Protein AF-A0A1A0M098-F1 (afdb_monomer_lite)

pLDDT: mean 94.6, std 3.66, range [74.06, 98.38]

Secondary structure (DSSP, 8-state):
-B-TTSPBPTT----THHHH-S-S-HHHHHHHHHHHHHHHHHHHHTT-SPPPSS-HHHHHHHHHT-

Sequence (66 aa):
MIAEDGRPITGDYVAKWIKRGANGTIGTNKHCAHETVANIMEDFISGRLRRPDGDRRSLQQLLAVR

Foldseek 3Di:
DADPVRDDDQPDFDFDCVVVNPDDDPVRRVVRVVVRVVVVVVCVVVVVDDDDPDDPVVVVVVVVVD

Structure (mmCIF, N/CA/C/O backbone):
data_AF-A0A1A0M098-F1
#
_entry.id   AF-A0A1A0M098-F1
#
loop_
_atom_site.group_PDB
_atom_site.id
_atom_site.type_symbol
_atom_site.label_atom_id
_atom_site.label_alt_id
_atom_site.label_comp_id
_atom_site.label_asym_id
_atom_site.label_entity_id
_atom_site.label_seq_id
_atom_site.pdbx_PDB_ins_code
_atom_site.Cartn_x
_atom_site.Cartn_y
_atom_site.Cartn_z
_atom_site.occupancy
_atom_site.B_iso_or_equiv
_atom_site.auth_seq_id
_atom_site.auth_comp_id
_atom_site.auth_asym_id
_atom_site.auth_atom_id
_atom_site.pdbx_PDB_model_num
ATOM 1 N N . MET A 1 1 ? 1.227 -9.831 2.530 1.00 85.25 1 MET A N 1
ATOM 2 C CA . MET A 1 1 ? 1.894 -10.845 3.388 1.00 85.25 1 MET A CA 1
ATOM 3 C C . MET A 1 1 ? 1.138 -12.163 3.284 1.00 85.25 1 MET A C 1
ATOM 5 O O . MET A 1 1 ? 0.068 -12.142 2.692 1.00 85.25 1 MET A O 1
ATOM 9 N N . ILE A 1 2 ? 1.676 -13.283 3.770 1.00 91.81 2 ILE A N 1
ATOM 10 C CA . ILE A 1 2 ? 1.023 -14.601 3.689 1.00 91.81 2 ILE A CA 1
ATOM 11 C C . ILE A 1 2 ? 0.696 -15.076 5.109 1.00 91.81 2 ILE A C 1
ATOM 13 O O . ILE A 1 2 ? 1.554 -14.981 5.984 1.00 91.81 2 ILE A O 1
ATOM 17 N N . ALA A 1 3 ? -0.541 -15.517 5.338 1.00 93.62 3 ALA A N 1
ATOM 18 C CA . ALA A 1 3 ? -0.975 -16.132 6.588 1.00 93.62 3 ALA A CA 1
ATOM 19 C C . ALA A 1 3 ? -0.442 -17.571 6.701 1.00 93.62 3 ALA A C 1
ATOM 21 O O . ALA A 1 3 ? 0.066 -18.137 5.735 1.00 93.62 3 ALA A O 1
ATOM 22 N N . GLU A 1 4 ? -0.576 -18.186 7.876 1.00 95.81 4 GLU A N 1
ATOM 23 C CA . GLU A 1 4 ? -0.121 -19.567 8.113 1.00 95.81 4 GLU A CA 1
ATOM 24 C C . GLU A 1 4 ? -0.775 -20.589 7.169 1.00 95.81 4 GLU A C 1
ATOM 26 O O . GLU A 1 4 ? -0.170 -21.604 6.838 1.00 95.81 4 GLU A O 1
ATOM 31 N N . ASP A 1 5 ? -1.980 -20.297 6.672 1.00 95.38 5 ASP A N 1
ATOM 32 C CA . ASP A 1 5 ? -2.711 -21.127 5.708 1.00 95.38 5 ASP A CA 1
ATOM 33 C C . ASP A 1 5 ? -2.239 -20.956 4.249 1.00 95.38 5 ASP A C 1
ATOM 35 O O . ASP A 1 5 ? -2.838 -21.512 3.325 1.00 95.38 5 ASP A O 1
ATOM 39 N N . GLY A 1 6 ? -1.180 -20.175 4.019 1.00 95.62 6 GLY A N 1
ATOM 40 C CA . GLY A 1 6 ? -0.624 -19.916 2.694 1.00 95.62 6 GLY A CA 1
ATOM 41 C C . GLY A 1 6 ? -1.382 -18.860 1.885 1.00 95.62 6 GLY A C 1
ATOM 42 O O . GLY A 1 6 ? -0.983 -18.565 0.754 1.00 95.62 6 GLY A O 1
ATOM 43 N N . ARG A 1 7 ? -2.446 -18.253 2.427 1.00 95.25 7 ARG A N 1
ATOM 44 C CA . ARG A 1 7 ? -3.229 -17.237 1.710 1.00 95.25 7 ARG A CA 1
ATOM 45 C C . ARG A 1 7 ? -2.698 -15.823 1.942 1.00 95.25 7 ARG A C 1
ATOM 47 O O . ARG A 1 7 ? -2.166 -15.522 3.011 1.00 95.25 7 ARG A O 1
ATOM 54 N N . PRO A 1 8 ? -2.869 -14.910 0.970 1.00 92.94 8 PRO A N 1
ATOM 55 C CA . PRO A 1 8 ? -2.566 -13.503 1.181 1.00 92.94 8 PRO A CA 1
ATOM 56 C C . PRO A 1 8 ? -3.388 -12.894 2.321 1.00 92.94 8 PRO A C 1
ATOM 58 O O . PRO A 1 8 ? -4.612 -13.016 2.357 1.00 92.94 8 PRO A O 1
ATOM 61 N N . ILE A 1 9 ? -2.716 -12.174 3.220 1.00 95.44 9 ILE A N 1
ATOM 62 C CA . ILE A 1 9 ? -3.372 -11.356 4.241 1.00 95.44 9 ILE A CA 1
ATOM 63 C C . ILE A 1 9 ? -3.924 -10.102 3.562 1.00 95.44 9 ILE A C 1
ATOM 65 O O . ILE A 1 9 ? -3.172 -9.283 3.029 1.00 95.44 9 ILE A O 1
ATOM 69 N N . THR A 1 10 ? -5.249 -9.961 3.575 1.00 94.06 10 THR A N 1
ATOM 70 C CA . THR A 1 10 ? -5.939 -8.794 3.011 1.00 94.06 10 THR A CA 1
ATOM 71 C C . THR A 1 10 ? -5.672 -7.560 3.868 1.00 94.06 10 THR A C 1
ATOM 73 O O . THR A 1 10 ? -5.836 -7.607 5.085 1.00 94.06 10 THR A O 1
ATOM 76 N N . GLY A 1 11 ? -5.300 -6.450 3.229 1.00 94.88 11 GLY A N 1
ATOM 77 C CA . GLY A 1 11 ? -4.943 -5.205 3.915 1.00 94.88 11 GLY A CA 1
ATOM 78 C C . GLY A 1 11 ? -3.453 -5.055 4.238 1.00 94.88 11 GLY A C 1
ATOM 79 O O . GLY A 1 11 ? -3.033 -3.949 4.574 1.00 94.88 11 GLY A O 1
ATOM 80 N N . ASP A 1 12 ? -2.647 -6.107 4.053 1.00 96.06 12 ASP A N 1
ATOM 81 C CA . ASP A 1 12 ? -1.208 -6.082 4.326 1.00 96.06 12 ASP A CA 1
ATOM 82 C C . ASP A 1 12 ? -0.378 -5.949 3.049 1.00 96.06 12 ASP A C 1
ATOM 84 O O . ASP A 1 12 ? -0.246 -6.884 2.247 1.00 96.06 12 ASP A O 1
ATOM 88 N N . TYR A 1 13 ? 0.289 -4.807 2.920 1.00 96.44 13 TYR A N 1
ATOM 89 C CA . TYR A 1 13 ? 1.093 -4.452 1.757 1.00 96.44 13 TYR A CA 1
ATOM 90 C C . TYR A 1 13 ? 2.565 -4.299 2.123 1.00 96.44 13 TYR A C 1
ATOM 92 O O . TYR A 1 13 ? 2.922 -3.908 3.231 1.00 96.44 13 TYR A O 1
ATOM 100 N N . VAL A 1 14 ? 3.435 -4.569 1.154 1.00 96.88 14 VAL A N 1
ATOM 101 C CA . VAL A 1 14 ? 4.883 -4.385 1.276 1.00 96.88 14 VAL A CA 1
ATOM 102 C C . VAL A 1 14 ? 5.387 -3.552 0.106 1.00 96.88 14 VAL A C 1
ATOM 104 O O . VAL A 1 14 ? 4.874 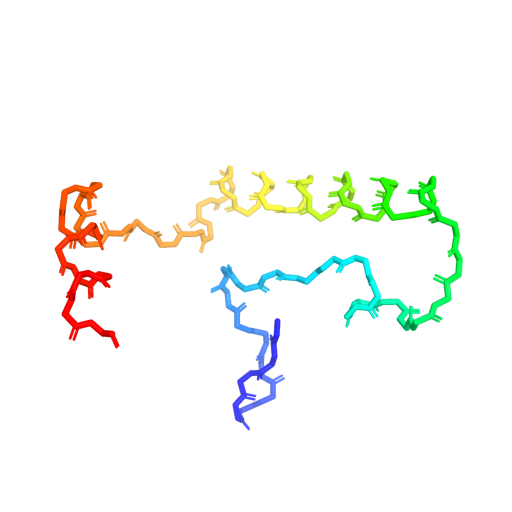-3.658 -1.004 1.00 96.88 14 VAL A O 1
ATOM 107 N N . ALA A 1 15 ? 6.409 -2.733 0.337 1.00 96.19 15 ALA A N 1
ATOM 108 C CA . ALA A 1 15 ? 7.043 -1.913 -0.692 1.00 96.19 15 ALA A CA 1
ATOM 109 C C . ALA A 1 15 ? 8.549 -1.797 -0.436 1.00 96.19 15 ALA A C 1
ATOM 111 O O . ALA A 1 15 ? 9.023 -2.047 0.669 1.00 96.19 15 ALA A O 1
ATOM 112 N N . LYS A 1 16 ? 9.312 -1.345 -1.437 1.00 95.38 16 LYS A N 1
ATOM 113 C CA . LYS A 1 16 ? 10.772 -1.147 -1.346 1.00 95.38 16 LYS A CA 1
ATOM 114 C C . LYS A 1 16 ? 11.496 -2.448 -0.976 1.00 95.38 16 LYS A C 1
ATOM 116 O O . LYS A 1 16 ? 11.065 -3.518 -1.386 1.00 95.38 16 LYS A O 1
ATOM 121 N N . TRP A 1 17 ? 12.616 -2.378 -0.262 1.00 96.06 17 TRP A N 1
ATOM 122 C CA . TRP A 1 17 ? 13.500 -3.525 -0.044 1.00 96.06 17 TRP A CA 1
ATOM 123 C C . TRP A 1 17 ? 12.817 -4.766 0.535 1.00 96.06 17 TRP A C 1
ATOM 125 O O . TRP A 1 17 ? 13.152 -5.865 0.111 1.00 96.06 17 TRP A O 1
ATOM 135 N N . ILE A 1 18 ? 11.806 -4.620 1.397 1.00 94.88 18 ILE A N 1
ATOM 136 C CA . ILE A 1 18 ? 11.049 -5.775 1.908 1.00 94.88 18 ILE A CA 1
ATOM 137 C C . ILE A 1 18 ? 10.236 -6.499 0.812 1.00 94.88 18 ILE A C 1
ATOM 139 O O . ILE A 1 18 ? 9.953 -7.682 0.946 1.00 94.88 18 ILE A O 1
ATOM 143 N N . LYS A 1 19 ? 9.903 -5.821 -0.298 1.00 93.69 19 LYS A N 1
ATOM 144 C CA . LYS A 1 19 ? 9.224 -6.396 -1.477 1.00 93.69 19 LYS A CA 1
ATOM 145 C C . LYS A 1 19 ? 10.201 -6.927 -2.537 1.00 93.69 19 LYS A C 1
ATOM 147 O O . LYS A 1 19 ? 9.908 -7.926 -3.178 1.00 93.69 19 LYS A O 1
ATOM 152 N N . ARG A 1 20 ? 11.322 -6.232 -2.775 1.00 92.81 20 ARG A N 1
A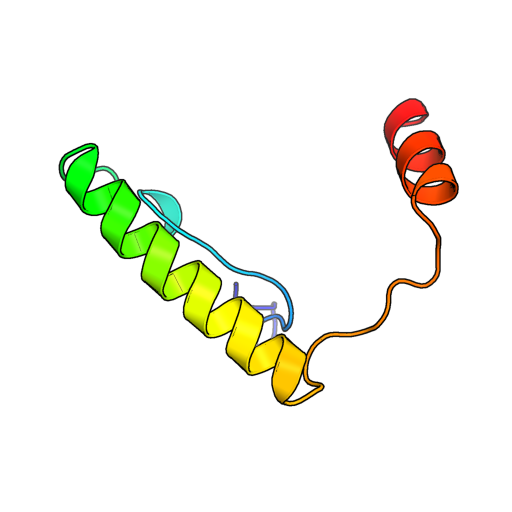TOM 153 C CA . ARG A 1 20 ? 12.211 -6.428 -3.954 1.00 92.81 20 ARG A CA 1
ATOM 154 C C . ARG A 1 20 ? 13.664 -6.805 -3.620 1.00 92.81 20 ARG A C 1
ATOM 156 O O . ARG A 1 20 ? 14.488 -6.926 -4.523 1.00 92.81 20 ARG A O 1
ATOM 163 N N . GLY A 1 21 ? 13.981 -6.987 -2.340 1.00 92.44 21 GLY A N 1
ATOM 164 C CA . GLY A 1 21 ? 15.341 -7.204 -1.847 1.00 92.44 21 GLY A CA 1
ATOM 165 C C . GLY A 1 21 ? 16.114 -5.898 -1.627 1.00 92.44 21 GLY A C 1
ATOM 166 O O . GLY A 1 21 ? 15.746 -4.839 -2.142 1.00 92.44 21 GLY A O 1
ATOM 167 N N . ALA A 1 22 ? 17.190 -5.972 -0.838 1.00 92.44 22 ALA A N 1
ATOM 168 C CA . ALA A 1 22 ? 18.016 -4.835 -0.413 1.00 92.44 22 ALA A CA 1
ATOM 169 C C . ALA A 1 22 ? 18.932 -4.293 -1.532 1.00 92.44 22 ALA A C 1
ATOM 171 O O . ALA A 1 22 ? 20.149 -4.231 -1.396 1.00 92.44 22 ALA A O 1
ATOM 172 N N . ASN A 1 23 ? 18.346 -3.933 -2.673 1.00 91.12 23 ASN A N 1
ATOM 173 C CA . ASN A 1 23 ? 19.048 -3.447 -3.859 1.00 91.12 23 ASN A CA 1
ATOM 174 C C . ASN A 1 23 ? 18.323 -2.244 -4.503 1.00 91.12 23 ASN A C 1
ATOM 176 O O . ASN A 1 23 ? 17.194 -1.889 -4.143 1.00 91.12 23 ASN A O 1
ATOM 180 N N . GLY A 1 24 ? 18.972 -1.603 -5.479 1.00 86.75 24 GLY A N 1
ATOM 181 C CA . GLY A 1 24 ? 18.446 -0.482 -6.274 1.00 86.75 24 GLY A CA 1
ATOM 182 C C . GLY A 1 24 ? 18.478 0.893 -5.594 1.00 86.75 24 GLY A C 1
ATOM 183 O O . GLY A 1 24 ? 18.826 1.027 -4.423 1.00 86.75 24 GLY A O 1
ATOM 184 N N . THR A 1 25 ? 18.123 1.930 -6.357 1.00 92.38 25 THR A N 1
ATOM 185 C CA . THR A 1 25 ? 18.267 3.338 -5.951 1.00 92.38 25 THR A CA 1
ATOM 186 C C . THR A 1 25 ? 17.022 3.877 -5.240 1.00 92.38 25 THR A C 1
ATOM 188 O O . THR A 1 25 ? 15.957 3.249 -5.212 1.00 92.38 25 THR A O 1
ATOM 191 N N . ILE A 1 26 ? 17.122 5.102 -4.711 1.00 88.75 26 ILE A N 1
ATOM 192 C CA . ILE A 1 26 ? 15.976 5.851 -4.168 1.00 88.75 26 ILE A CA 1
ATOM 193 C C . ILE A 1 26 ? 14.854 5.978 -5.219 1.00 88.75 26 ILE A C 1
ATOM 195 O O . ILE A 1 26 ? 13.677 5.846 -4.880 1.00 88.75 26 ILE A O 1
ATOM 199 N N . GLY A 1 27 ? 15.202 6.157 -6.499 1.00 91.12 27 GLY A N 1
ATOM 200 C CA . GLY A 1 27 ? 14.236 6.231 -7.600 1.00 91.12 27 GLY A CA 1
ATOM 201 C C . GLY A 1 27 ? 13.447 4.933 -7.784 1.00 91.12 27 GLY A C 1
ATOM 202 O O . GLY A 1 27 ? 12.220 4.964 -7.892 1.00 91.12 27 GLY A O 1
ATOM 203 N N . THR A 1 28 ? 14.117 3.779 -7.711 1.00 92.62 28 THR A N 1
ATOM 204 C CA . THR A 1 28 ? 13.452 2.467 -7.783 1.00 92.62 28 THR A CA 1
ATOM 205 C C . THR A 1 28 ? 12.482 2.261 -6.616 1.00 92.62 28 THR A C 1
ATOM 207 O O . THR A 1 28 ? 11.395 1.707 -6.784 1.00 92.62 28 THR A O 1
ATOM 210 N N . ASN A 1 29 ? 12.827 2.772 -5.431 1.00 93.62 29 ASN A N 1
ATOM 211 C CA . ASN A 1 29 ? 11.933 2.750 -4.276 1.00 93.62 29 ASN A CA 1
ATOM 212 C C . ASN A 1 29 ? 10.677 3.611 -4.475 1.00 93.62 29 ASN A C 1
ATOM 214 O O . ASN A 1 29 ? 9.615 3.227 -3.986 1.00 93.62 29 ASN A O 1
ATOM 218 N N . LYS A 1 30 ? 10.773 4.739 -5.191 1.00 94.62 30 LYS A N 1
ATOM 219 C CA . LYS A 1 30 ? 9.615 5.587 -5.511 1.00 94.62 30 LYS A CA 1
ATOM 220 C C . LYS A 1 30 ? 8.644 4.878 -6.456 1.00 94.62 30 LYS A C 1
ATOM 222 O O . LYS A 1 30 ? 7.456 4.829 -6.157 1.00 94.62 30 LYS A O 1
ATOM 227 N N . HIS A 1 31 ? 9.144 4.278 -7.538 1.00 95.44 31 HIS A N 1
ATOM 228 C CA . HIS A 1 31 ? 8.304 3.528 -8.482 1.00 95.44 31 HIS A CA 1
ATOM 229 C C . HIS A 1 31 ? 7.575 2.367 -7.793 1.00 95.44 31 HIS A C 1
ATOM 231 O O . HIS A 1 31 ? 6.356 2.250 -7.866 1.00 95.44 31 HIS A O 1
ATOM 237 N N . CYS A 1 32 ? 8.319 1.560 -7.032 1.00 96.31 32 CYS A N 1
ATOM 238 C CA . CYS A 1 32 ? 7.758 0.450 -6.270 1.00 96.31 32 CYS A CA 1
ATOM 239 C C . CYS A 1 32 ? 6.679 0.905 -5.268 1.00 96.31 32 CYS A C 1
ATOM 241 O O . CYS A 1 32 ? 5.699 0.191 -5.042 1.00 96.31 32 CYS A O 1
ATOM 243 N N . ALA A 1 33 ? 6.861 2.072 -4.642 1.00 96.81 33 ALA A N 1
ATOM 244 C CA . ALA A 1 33 ? 5.865 2.632 -3.738 1.00 96.81 33 ALA A CA 1
ATOM 245 C C . ALA A 1 33 ? 4.597 3.064 -4.490 1.00 96.81 33 ALA A C 1
ATOM 247 O O . ALA A 1 33 ? 3.505 2.768 -4.014 1.00 96.81 33 ALA A O 1
ATOM 248 N N . HIS A 1 34 ? 4.722 3.690 -5.666 1.00 97.94 34 HIS A N 1
ATOM 249 C CA . HIS A 1 34 ? 3.565 4.078 -6.481 1.00 97.94 34 HIS A CA 1
ATOM 250 C C . HIS A 1 34 ? 2.700 2.881 -6.879 1.00 97.94 34 HIS A C 1
ATOM 252 O O . HIS A 1 34 ? 1.490 2.932 -6.689 1.00 97.94 34 HIS A O 1
ATOM 258 N N . GLU A 1 35 ? 3.303 1.790 -7.354 1.00 97.81 35 GLU A N 1
ATOM 259 C CA . GLU A 1 35 ? 2.562 0.555 -7.660 1.00 97.81 35 GLU A CA 1
ATOM 260 C C . GLU A 1 35 ? 1.817 0.017 -6.436 1.00 97.81 35 GLU A C 1
ATOM 262 O O . GLU A 1 35 ? 0.671 -0.406 -6.520 1.00 97.81 35 GLU A O 1
ATOM 267 N N . THR A 1 36 ? 2.470 0.044 -5.273 1.00 97.75 36 THR A N 1
ATOM 268 C CA . THR A 1 36 ? 1.869 -0.471 -4.039 1.00 97.75 36 THR A CA 1
ATOM 269 C C . THR A 1 36 ? 0.671 0.381 -3.623 1.00 97.75 36 THR A C 1
ATOM 271 O O . THR A 1 36 ? -0.364 -0.164 -3.258 1.00 97.75 36 THR A O 1
ATOM 274 N N . VAL A 1 37 ? 0.779 1.709 -3.729 1.00 98.19 37 VAL A N 1
ATOM 275 C CA . VAL A 1 37 ? -0.343 2.624 -3.472 1.00 98.19 37 VAL A CA 1
ATOM 276 C C . VAL A 1 37 ? -1.471 2.415 -4.481 1.00 98.19 37 VAL A C 1
ATOM 278 O O . VAL A 1 37 ? -2.627 2.410 -4.073 1.00 98.19 37 VAL A O 1
ATOM 281 N N . ALA A 1 38 ? -1.165 2.193 -5.762 1.00 98.38 38 ALA A N 1
ATOM 282 C CA . ALA A 1 38 ? -2.185 1.899 -6.768 1.00 98.38 38 ALA A CA 1
ATOM 283 C C . ALA A 1 38 ? -3.000 0.649 -6.394 1.00 98.38 38 ALA A C 1
ATOM 285 O O . ALA A 1 38 ? -4.227 0.708 -6.391 1.00 98.38 38 ALA A O 1
ATOM 286 N N . ASN A 1 39 ? -2.332 -0.425 -5.962 1.00 97.31 39 ASN A N 1
ATOM 287 C CA . ASN A 1 39 ? -3.004 -1.643 -5.500 1.00 97.31 39 ASN A CA 1
ATOM 288 C C . ASN A 1 39 ? -3.848 -1.401 -4.235 1.00 97.31 39 ASN A C 1
ATOM 290 O O . ASN A 1 39 ? -4.966 -1.894 -4.142 1.00 97.31 39 ASN A O 1
ATOM 294 N N . ILE A 1 40 ? -3.351 -0.606 -3.275 1.00 97.88 40 ILE A N 1
ATOM 295 C CA . ILE A 1 40 ? -4.129 -0.222 -2.080 1.00 97.88 40 ILE A CA 1
ATOM 296 C C . ILE A 1 40 ? -5.417 0.504 -2.485 1.00 97.88 40 ILE A C 1
ATOM 298 O O . ILE A 1 40 ? -6.485 0.232 -1.935 1.00 97.88 40 ILE A O 1
ATOM 302 N N . MET A 1 41 ? -5.324 1.434 -3.438 1.00 98.38 41 MET A N 1
ATOM 303 C CA . MET A 1 41 ? -6.482 2.185 -3.918 1.00 98.38 41 MET A CA 1
ATOM 304 C C . MET A 1 41 ? -7.473 1.289 -4.664 1.00 98.38 41 MET A C 1
ATOM 306 O O . MET A 1 41 ? -8.678 1.441 -4.474 1.00 98.38 41 MET A O 1
ATOM 310 N N . GLU A 1 42 ? -6.993 0.340 -5.465 1.00 98.19 42 GLU A N 1
ATOM 311 C CA . GLU A 1 42 ? -7.841 -0.648 -6.138 1.00 98.19 42 GLU A CA 1
ATOM 312 C C . GLU A 1 42 ? -8.600 -1.527 -5.130 1.00 98.19 42 GLU A C 1
ATOM 314 O O . GLU A 1 42 ? -9.818 -1.692 -5.240 1.00 98.19 42 GLU A O 1
ATOM 319 N N . ASP A 1 43 ? -7.921 -2.035 -4.101 1.00 97.50 43 ASP A N 1
ATOM 320 C CA . ASP A 1 43 ? -8.536 -2.810 -3.015 1.00 97.50 43 ASP A CA 1
ATOM 321 C C . ASP A 1 43 ? -9.567 -1.993 -2.232 1.00 97.50 43 ASP A C 1
ATOM 323 O O . ASP A 1 43 ? -10.616 -2.511 -1.842 1.00 97.50 43 ASP A O 1
ATOM 327 N N . PHE A 1 44 ? -9.287 -0.708 -2.011 1.00 96.94 44 PHE A N 1
ATOM 328 C CA . PHE A 1 44 ? -10.221 0.201 -1.359 1.00 96.94 44 PHE A CA 1
ATOM 329 C C . PHE A 1 44 ? -11.484 0.411 -2.203 1.00 96.94 44 PHE A C 1
ATOM 331 O O . PHE A 1 44 ? -12.593 0.237 -1.701 1.00 96.94 44 PHE A O 1
ATOM 338 N N . ILE A 1 45 ? -11.323 0.738 -3.489 1.00 97.94 45 ILE A N 1
ATOM 339 C CA . ILE A 1 45 ? -12.437 0.992 -4.416 1.00 97.94 45 ILE A CA 1
ATOM 340 C C . ILE A 1 45 ? -13.286 -0.269 -4.616 1.00 97.94 45 ILE A C 1
ATOM 342 O O . ILE A 1 45 ? -14.510 -0.184 -4.679 1.00 97.94 45 ILE A O 1
ATOM 346 N N . SER A 1 46 ? -12.654 -1.442 -4.671 1.00 97.25 46 SER A N 1
ATOM 347 C CA . SER A 1 46 ? -13.341 -2.734 -4.797 1.00 97.25 46 SER A CA 1
ATOM 348 C C . SER A 1 46 ? -13.969 -3.241 -3.491 1.00 97.25 46 SER A C 1
ATOM 350 O O . SER A 1 46 ? -14.564 -4.317 -3.478 1.00 97.25 46 SER A O 1
ATOM 352 N N . GLY A 1 47 ? -13.858 -2.489 -2.389 1.00 96.69 47 GLY A N 1
ATOM 353 C CA . GLY A 1 47 ? -14.457 -2.847 -1.102 1.00 96.69 47 GLY A CA 1
ATOM 354 C C . GLY A 1 47 ? -13.789 -4.0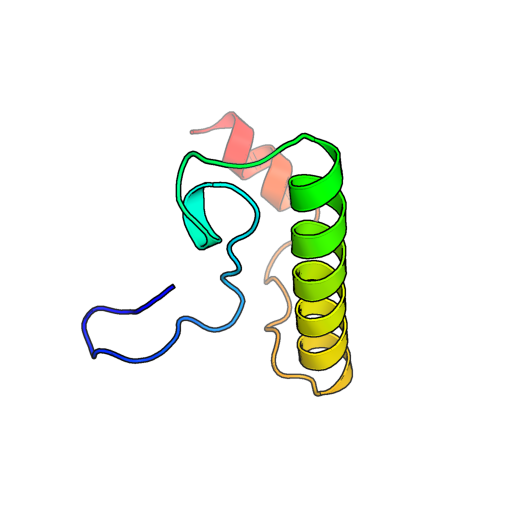36 -0.405 1.00 96.69 47 GLY A C 1
ATOM 355 O O . GLY A 1 47 ? -14.385 -4.626 0.495 1.00 96.69 47 GLY A O 1
ATOM 356 N N . ARG A 1 48 ? -12.558 -4.401 -0.793 1.00 96.06 48 ARG A N 1
ATOM 357 C CA . ARG A 1 48 ? -11.800 -5.512 -0.185 1.00 96.06 48 ARG A CA 1
ATOM 358 C C . ARG A 1 48 ? -11.243 -5.166 1.196 1.00 96.06 48 ARG A C 1
ATOM 360 O O . ARG A 1 48 ? -10.969 -6.059 1.995 1.00 96.06 48 ARG A O 1
ATOM 367 N N . LEU A 1 49 ? -11.063 -3.879 1.492 1.00 95.50 49 LEU A N 1
ATOM 368 C CA . LEU A 1 49 ? -10.522 -3.425 2.771 1.00 95.50 49 LEU A CA 1
ATOM 369 C C . LEU A 1 49 ? -11.608 -3.351 3.847 1.00 95.50 49 LEU A C 1
ATOM 371 O O . LEU A 1 49 ? -12.634 -2.693 3.677 1.00 95.50 49 LEU A O 1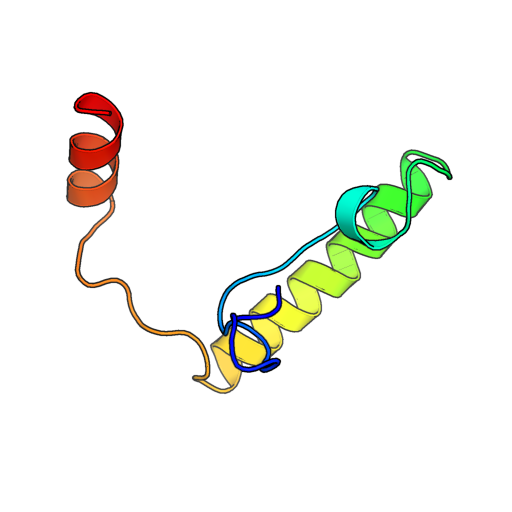
ATOM 375 N N . ARG A 1 50 ? -11.349 -3.982 4.998 1.00 93.81 50 ARG A N 1
ATOM 376 C CA . ARG A 1 50 ? -12.216 -3.849 6.175 1.00 93.81 50 ARG A CA 1
ATOM 377 C C . ARG A 1 50 ? -12.180 -2.427 6.717 1.00 93.81 50 ARG A C 1
ATOM 379 O O . ARG A 1 50 ? -11.121 -1.810 6.833 1.00 93.81 50 ARG A O 1
ATOM 386 N N . ARG A 1 51 ? -13.349 -1.950 7.141 1.00 91.88 51 ARG A N 1
ATOM 387 C CA . ARG A 1 51 ? -13.463 -0.722 7.921 1.00 91.88 51 ARG A CA 1
ATOM 388 C C . ARG A 1 51 ? -12.869 -0.955 9.321 1.00 91.88 51 ARG A C 1
ATOM 390 O O . ARG A 1 51 ? -13.182 -1.982 9.918 1.00 91.88 51 ARG A O 1
ATOM 397 N N . PRO A 1 52 ? -12.040 -0.038 9.846 1.00 91.81 52 PRO A N 1
ATOM 398 C CA . PRO A 1 52 ? -11.573 -0.119 11.226 1.00 91.81 52 PRO A CA 1
ATOM 399 C C . PRO A 1 52 ? -12.735 -0.016 12.222 1.00 91.81 52 PRO A C 1
ATOM 401 O O . PRO A 1 52 ? -13.652 0.780 12.012 1.00 91.81 52 PRO A O 1
ATOM 404 N N . ASP A 1 53 ? -12.654 -0.768 13.320 1.00 91.44 53 ASP A N 1
ATOM 405 C CA . ASP A 1 53 ? -13.664 -0.754 14.392 1.00 91.44 53 ASP A CA 1
ATOM 406 C C . ASP A 1 53 ? -13.588 0.511 15.271 1.00 91.44 53 ASP A C 1
ATOM 408 O O . ASP A 1 53 ? -14.547 0.859 15.956 1.00 91.44 53 ASP A O 1
ATOM 412 N N . GLY A 1 54 ? -12.448 1.210 15.251 1.00 93.94 54 GLY A N 1
ATOM 413 C CA . GLY A 1 54 ? -12.186 2.412 16.041 1.00 93.94 54 GLY A CA 1
ATOM 414 C C . GLY A 1 54 ? -11.799 3.618 15.191 1.00 93.94 54 GLY A C 1
ATOM 415 O O . GLY A 1 54 ? -11.471 3.506 14.008 1.00 93.94 54 GLY A O 1
ATOM 416 N N . ASP A 1 55 ? -11.817 4.790 15.818 1.00 95.31 55 ASP A N 1
ATOM 417 C CA . ASP A 1 55 ? -11.406 6.040 15.190 1.00 95.31 55 ASP A CA 1
ATOM 418 C C . ASP A 1 55 ? -9.917 6.353 15.443 1.00 95.31 55 ASP A C 1
ATOM 420 O O . ASP A 1 55 ? -9.151 5.575 16.025 1.00 95.31 55 ASP A O 1
ATOM 424 N N . ARG A 1 56 ? -9.481 7.535 14.996 1.00 95.12 56 ARG A N 1
ATOM 425 C CA . ARG A 1 56 ? -8.101 7.999 15.180 1.00 95.12 56 ARG A CA 1
ATOM 426 C C . ARG A 1 56 ? -7.713 8.130 16.656 1.00 95.12 56 ARG A C 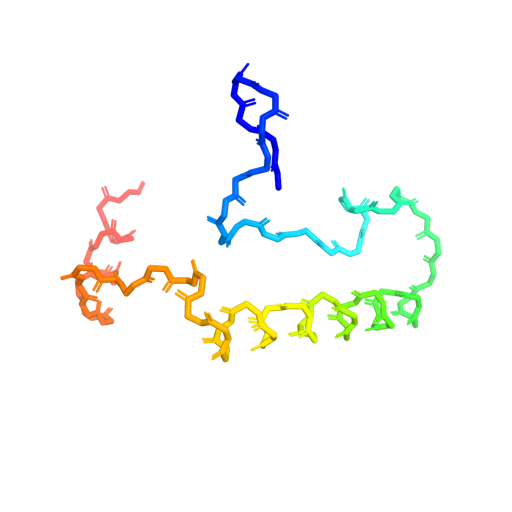1
ATOM 428 O O . ARG A 1 56 ? -6.554 7.884 16.986 1.00 95.12 56 ARG A O 1
ATOM 435 N N . ARG A 1 57 ? -8.647 8.510 17.532 1.00 96.56 57 ARG A N 1
ATOM 436 C CA . ARG A 1 57 ? -8.387 8.667 18.967 1.00 96.56 57 ARG A CA 1
ATOM 437 C C . ARG A 1 57 ? -8.182 7.302 19.615 1.00 96.56 57 ARG A C 1
ATOM 439 O O . ARG A 1 57 ? -7.222 7.147 20.368 1.00 96.56 57 ARG A O 1
ATOM 446 N N . SER A 1 58 ? -9.016 6.316 19.283 1.00 95.62 58 SER A N 1
ATOM 447 C CA . SER A 1 58 ? -8.844 4.935 19.753 1.00 95.62 58 SER A CA 1
ATOM 448 C C . SER A 1 58 ? -7.483 4.362 19.342 1.00 95.62 58 SER A C 1
ATOM 450 O O . SER A 1 58 ? -6.804 3.747 20.164 1.00 95.62 58 SER A O 1
ATOM 452 N N . LEU A 1 59 ? -7.031 4.622 18.107 1.00 95.00 59 LEU A N 1
ATOM 453 C CA . LEU A 1 59 ? -5.696 4.214 17.650 1.00 95.00 59 LEU A CA 1
ATOM 454 C C . LEU A 1 59 ? -4.573 4.871 18.468 1.00 95.00 59 LEU A C 1
ATOM 456 O O . LEU A 1 59 ? -3.637 4.193 18.885 1.00 95.00 59 LEU A O 1
ATOM 460 N N . GLN A 1 60 ? -4.661 6.180 18.719 1.00 96.81 60 GLN A N 1
ATOM 461 C CA . GLN A 1 60 ? -3.665 6.899 19.523 1.00 96.81 60 GLN A CA 1
ATOM 462 C C . GLN A 1 60 ? -3.589 6.368 20.958 1.00 96.81 60 GLN A C 1
ATOM 464 O O . GLN A 1 60 ? -2.495 6.201 21.490 1.00 96.81 60 GLN A O 1
ATOM 469 N N . GLN A 1 61 ? -4.737 6.065 21.569 1.00 96.44 61 GLN A N 1
ATOM 470 C CA 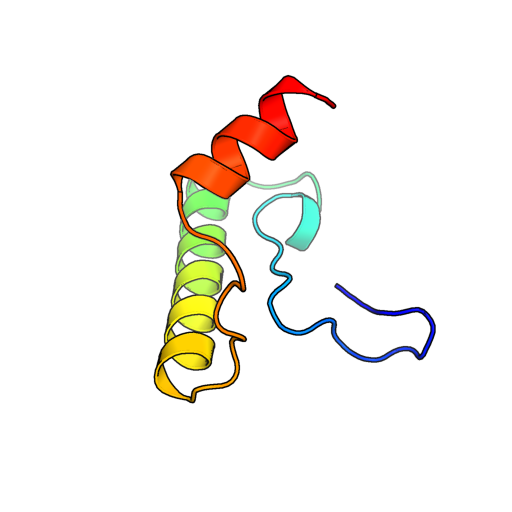. GLN A 1 61 ? -4.794 5.469 22.905 1.00 96.44 61 GLN A CA 1
ATOM 471 C C . GLN A 1 61 ? -4.129 4.090 22.938 1.00 96.44 61 GLN A C 1
ATOM 473 O O . GLN A 1 61 ? -3.366 3.818 23.859 1.00 96.44 61 GLN A O 1
ATOM 478 N N . LEU A 1 62 ? -4.362 3.249 21.922 1.00 95.62 62 LEU A N 1
ATOM 479 C CA . LEU A 1 62 ? -3.731 1.931 21.819 1.00 95.62 62 LEU A CA 1
ATOM 480 C C . LEU A 1 62 ? -2.202 2.026 21.712 1.00 95.62 62 LEU A C 1
ATOM 482 O O . LEU A 1 62 ? -1.500 1.236 22.335 1.00 95.62 62 LEU A O 1
ATOM 486 N N . LEU A 1 63 ? -1.686 2.985 20.939 1.00 96.75 63 LEU A N 1
ATOM 487 C CA . LEU A 1 63 ? -0.242 3.198 20.792 1.00 96.75 63 LEU A CA 1
ATOM 488 C C . LEU A 1 63 ? 0.414 3.747 22.065 1.00 96.75 63 LEU A C 1
ATOM 490 O O . LEU A 1 63 ? 1.590 3.498 22.280 1.00 96.75 63 LEU A O 1
ATOM 494 N N . ALA A 1 64 ? -0.321 4.480 22.905 1.00 96.38 64 ALA A N 1
ATOM 495 C CA . ALA A 1 64 ? 0.211 5.029 24.153 1.00 96.38 64 ALA A CA 1
ATOM 496 C C . ALA A 1 64 ? 0.399 3.975 25.261 1.00 96.38 64 ALA A C 1
ATOM 498 O O . ALA A 1 64 ? 1.084 4.245 26.243 1.00 96.38 64 ALA A O 1
ATOM 499 N N . VAL A 1 65 ? -0.233 2.803 25.127 1.00 94.56 65 VAL A N 1
ATOM 500 C CA . VAL A 1 65 ? -0.190 1.713 26.120 1.00 94.56 65 VAL A CA 1
ATOM 501 C C . VAL A 1 65 ? 0.605 0.489 25.648 1.00 94.56 65 VAL A C 1
ATOM 503 O O . VAL A 1 65 ? 0.578 -0.541 26.320 1.00 94.56 65 VAL A O 1
ATOM 506 N N . ARG A 1 66 ? 1.275 0.575 24.493 1.00 74.06 66 ARG A N 1
ATOM 507 C CA . ARG A 1 66 ? 2.181 -0.455 23.963 1.00 74.06 66 ARG A CA 1
ATOM 508 C C . ARG A 1 66 ? 3.616 0.041 23.958 1.00 74.06 66 ARG A C 1
ATOM 510 O O . ARG A 1 66 ? 4.497 -0.820 24.158 1.00 74.06 66 ARG A O 1
#

Radius of gyration: 15.12 Å; chains: 1; bounding box: 34×30×35 Å